Protein AF-A0A2W5Y8P9-F1 (afdb_monomer_lite)

Foldseek 3Di:
DDPVLVVLVVLLVVLVVLLVCLLCVLVVVVVVPVPDPCVPVSVVVNVVSNVVSLLSVLVSQLSVQLSVVVVVDPNVVSNVRSVVSSVVSCCVPPVVVVVVVVVVVD

Structure (mmCIF, N/CA/C/O backbone):
data_AF-A0A2W5Y8P9-F1
#
_entry.id   AF-A0A2W5Y8P9-F1
#
loop_
_atom_site.group_PDB
_atom_site.id
_atom_site.type_symbol
_atom_site.label_atom_id
_atom_site.label_alt_id
_atom_site.label_comp_id
_atom_site.label_asym_id
_atom_site.label_entity_id
_atom_site.label_seq_id
_atom_site.pdbx_PDB_ins_code
_atom_site.Cartn_x
_atom_site.Cartn_y
_atom_site.Cartn_z
_atom_site.occupancy
_atom_site.B_iso_or_equiv
_atom_site.auth_seq_id
_atom_site.auth_comp_id
_atom_site.auth_asym_id
_atom_site.auth_atom_id
_atom_site.pdbx_PDB_model_num
ATOM 1 N N . MET A 1 1 ? 23.010 6.049 -8.611 1.00 52.06 1 MET A N 1
ATOM 2 C CA . MET A 1 1 ? 21.710 5.882 -7.921 1.00 52.06 1 MET A CA 1
ATOM 3 C C . MET A 1 1 ? 20.807 7.057 -8.286 1.00 52.06 1 MET A C 1
ATOM 5 O O . MET A 1 1 ? 21.040 8.165 -7.822 1.00 52.06 1 MET A O 1
ATOM 9 N N . GLY A 1 2 ? 19.863 6.864 -9.213 1.00 62.59 2 GLY A N 1
ATOM 10 C CA . GLY A 1 2 ? 18.997 7.944 -9.707 1.00 62.59 2 GLY A CA 1
ATOM 11 C C . GLY A 1 2 ? 18.003 8.425 -8.645 1.00 62.59 2 GLY A C 1
ATOM 12 O O . GLY A 1 2 ? 17.569 7.638 -7.807 1.00 62.59 2 GLY A O 1
ATOM 13 N N . ARG A 1 3 ? 17.612 9.709 -8.691 1.00 68.88 3 ARG A N 1
ATOM 14 C CA . ARG A 1 3 ? 16.637 10.350 -7.772 1.00 68.88 3 ARG A CA 1
ATOM 15 C C . ARG A 1 3 ? 15.342 9.535 -7.586 1.00 68.88 3 ARG A C 1
ATOM 17 O O . ARG A 1 3 ? 14.737 9.594 -6.523 1.00 68.88 3 ARG A O 1
ATOM 24 N N . PHE A 1 4 ? 14.974 8.733 -8.586 1.00 69.88 4 PHE A N 1
ATOM 25 C CA . PHE A 1 4 ? 13.834 7.817 -8.562 1.00 69.88 4 PHE A CA 1
ATOM 26 C C . PHE A 1 4 ? 13.928 6.734 -7.472 1.00 69.88 4 PHE A C 1
ATOM 28 O O . PHE A 1 4 ? 12.963 6.517 -6.745 1.00 69.88 4 PHE A O 1
ATOM 35 N N . GLY A 1 5 ? 15.098 6.110 -7.287 1.00 67.31 5 GLY A N 1
ATOM 36 C CA . GLY A 1 5 ? 15.286 5.073 -6.263 1.00 67.31 5 GLY A CA 1
ATOM 37 C C . GLY A 1 5 ? 15.144 5.619 -4.839 1.00 67.31 5 GLY A C 1
ATOM 38 O O . GLY A 1 5 ? 14.519 4.989 -3.991 1.00 67.31 5 GLY A O 1
ATOM 39 N N . HIS A 1 6 ? 15.642 6.835 -4.590 1.00 71.81 6 HIS A N 1
ATOM 40 C CA . HIS A 1 6 ? 15.495 7.500 -3.291 1.00 71.81 6 HIS A CA 1
ATOM 41 C C . HIS A 1 6 ? 14.035 7.852 -2.978 1.00 71.81 6 HIS A C 1
ATOM 43 O O . HIS A 1 6 ? 13.591 7.664 -1.848 1.00 71.81 6 HIS A O 1
ATOM 49 N N . ALA A 1 7 ? 13.275 8.326 -3.973 1.00 72.31 7 ALA A N 1
ATOM 50 C CA . ALA A 1 7 ? 11.859 8.642 -3.798 1.00 72.31 7 ALA A CA 1
ATOM 51 C C . ALA A 1 7 ? 11.033 7.387 -3.472 1.00 72.31 7 ALA A C 1
ATOM 53 O O . ALA A 1 7 ? 10.209 7.414 -2.560 1.00 72.31 7 ALA A O 1
ATOM 54 N N . LEU A 1 8 ? 11.296 6.274 -4.168 1.00 71.12 8 LEU A N 1
ATOM 55 C CA . LEU A 1 8 ? 10.609 5.006 -3.923 1.00 71.12 8 LEU A CA 1
ATOM 56 C C . LEU A 1 8 ? 10.957 4.408 -2.555 1.00 71.12 8 LEU A C 1
ATOM 58 O O . LEU A 1 8 ? 10.072 3.907 -1.866 1.00 71.12 8 LEU A O 1
ATOM 62 N N . TYR A 1 9 ? 12.223 4.507 -2.138 1.00 72.88 9 TYR A N 1
ATOM 63 C CA . TYR A 1 9 ? 12.663 4.093 -0.805 1.00 72.88 9 TYR A CA 1
ATOM 64 C C . TYR A 1 9 ? 11.970 4.889 0.302 1.00 72.88 9 TYR A C 1
ATOM 66 O O . TYR A 1 9 ? 11.411 4.298 1.225 1.00 72.88 9 TYR A O 1
ATOM 74 N N . LEU A 1 10 ? 11.944 6.222 0.190 1.00 72.44 10 LEU A N 1
ATOM 75 C CA . LEU A 1 10 ? 11.257 7.073 1.162 1.00 72.44 10 LEU A CA 1
ATOM 76 C C . LEU A 1 10 ? 9.753 6.784 1.205 1.00 72.44 10 LEU A C 1
ATOM 78 O O . LEU A 1 10 ? 9.191 6.672 2.292 1.00 72.44 10 LEU A O 1
ATOM 82 N N . ALA A 1 11 ? 9.109 6.606 0.048 1.00 73.00 11 ALA A N 1
ATOM 83 C CA . ALA A 1 11 ? 7.697 6.238 -0.018 1.00 73.00 11 ALA A CA 1
ATOM 84 C C . ALA A 1 11 ? 7.429 4.884 0.660 1.00 73.00 11 ALA A C 1
ATOM 86 O O . ALA A 1 11 ? 6.511 4.781 1.472 1.00 73.00 11 ALA A O 1
ATOM 87 N N . ALA A 1 12 ? 8.253 3.865 0.387 1.00 74.88 12 ALA A N 1
ATOM 88 C CA . ALA A 1 12 ? 8.145 2.552 1.020 1.00 74.88 12 ALA A CA 1
ATOM 89 C C . ALA A 1 12 ? 8.317 2.634 2.547 1.00 74.88 12 ALA A C 1
ATOM 91 O O . ALA A 1 12 ? 7.496 2.088 3.283 1.00 74.88 12 ALA A O 1
ATOM 92 N N . MET A 1 13 ? 9.328 3.367 3.030 1.00 73.94 13 MET A N 1
ATOM 93 C CA . MET A 1 13 ? 9.556 3.564 4.467 1.00 73.94 13 MET A CA 1
ATOM 94 C C . MET A 1 13 ? 8.393 4.285 5.150 1.00 73.94 13 MET A C 1
ATOM 96 O O . MET A 1 13 ? 7.959 3.861 6.220 1.00 73.94 13 MET A O 1
ATOM 100 N N . LEU A 1 14 ? 7.872 5.359 4.549 1.00 74.94 14 LEU A N 1
ATOM 101 C CA . LEU A 1 14 ? 6.759 6.122 5.119 1.00 74.94 14 LEU A CA 1
ATOM 102 C C . LEU A 1 14 ? 5.479 5.288 5.184 1.00 74.94 14 LEU A C 1
ATOM 104 O O . LEU A 1 14 ? 4.786 5.308 6.201 1.00 74.94 14 LEU A O 1
ATOM 108 N N . LEU A 1 15 ? 5.185 4.509 4.141 1.00 73.69 15 LEU A N 1
ATOM 109 C CA . LEU A 1 15 ? 4.035 3.608 4.136 1.00 73.69 15 LEU A CA 1
ATOM 110 C C . LEU A 1 15 ? 4.185 2.461 5.146 1.00 73.69 15 LEU A C 1
ATOM 112 O O . LEU A 1 15 ? 3.208 2.101 5.808 1.00 73.69 15 LEU A O 1
ATOM 116 N N . ALA A 1 16 ? 5.393 1.915 5.314 1.00 74.56 16 ALA A N 1
ATOM 117 C CA . ALA A 1 16 ? 5.679 0.904 6.331 1.00 74.56 16 ALA A CA 1
ATOM 118 C C . ALA A 1 16 ? 5.538 1.466 7.759 1.00 74.56 16 ALA A C 1
ATOM 120 O O . ALA A 1 16 ? 4.956 0.815 8.634 1.00 74.56 16 ALA A O 1
ATOM 121 N N . ALA A 1 17 ? 6.001 2.697 7.992 1.00 70.44 17 ALA A N 1
ATOM 122 C CA . ALA A 1 17 ? 5.830 3.395 9.264 1.00 70.44 17 ALA A C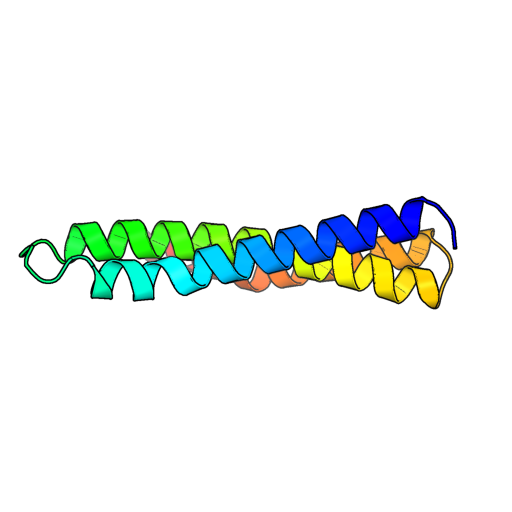A 1
ATOM 123 C C . ALA A 1 17 ? 4.347 3.673 9.557 1.00 70.44 17 ALA A C 1
ATOM 125 O O . ALA A 1 17 ? 3.866 3.371 10.651 1.00 70.44 17 ALA A O 1
ATOM 126 N N . ALA A 1 18 ? 3.598 4.163 8.563 1.00 71.25 18 ALA A N 1
ATOM 127 C CA . ALA A 1 18 ? 2.160 4.387 8.676 1.00 71.25 18 ALA A CA 1
ATOM 128 C C . ALA A 1 18 ? 1.413 3.079 8.977 1.00 71.25 18 ALA A C 1
ATOM 130 O O . ALA A 1 18 ? 0.644 3.013 9.929 1.00 71.25 18 ALA A O 1
ATOM 131 N N . THR A 1 19 ? 1.696 2.011 8.229 1.00 76.12 19 THR A N 1
ATOM 132 C CA . THR A 1 19 ? 1.171 0.660 8.481 1.00 76.12 19 THR A CA 1
ATOM 133 C C . THR A 1 19 ? 1.378 0.216 9.921 1.00 76.12 19 THR A C 1
ATOM 135 O O . THR A 1 19 ? 0.431 -0.211 10.580 1.00 76.12 19 THR A O 1
ATOM 138 N N . SER A 1 20 ? 2.612 0.336 10.414 1.00 72.62 20 SER A N 1
ATOM 139 C CA . SER A 1 20 ? 2.964 -0.087 11.767 1.00 72.62 20 SER A CA 1
ATOM 140 C C . SER A 1 20 ? 2.167 0.707 12.804 1.00 72.62 20 SER A C 1
ATOM 142 O O . SER A 1 20 ? 1.583 0.120 13.711 1.00 72.62 20 SER A O 1
ATOM 144 N N . GLY A 1 21 ? 2.052 2.029 12.628 1.00 68.19 21 GLY A N 1
ATOM 145 C CA . GLY A 1 21 ? 1.242 2.882 13.500 1.00 68.19 21 GLY A CA 1
ATOM 146 C C . GLY A 1 21 ? -0.248 2.521 13.491 1.00 68.19 21 GLY A C 1
ATOM 147 O O . GLY A 1 21 ? -0.860 2.410 14.554 1.00 68.19 21 GLY A O 1
ATOM 148 N N . LEU A 1 22 ? -0.830 2.277 12.311 1.00 65.50 22 LEU A N 1
ATOM 149 C CA . LEU A 1 22 ? -2.246 1.920 12.181 1.00 65.50 22 LEU A CA 1
ATOM 150 C C . LEU A 1 22 ? -2.567 0.523 12.742 1.00 65.50 22 LEU A C 1
ATOM 152 O O . LEU A 1 22 ? -3.637 0.345 13.325 1.00 65.50 22 LEU A O 1
ATOM 156 N N . LEU A 1 23 ? -1.652 -0.445 12.619 1.00 66.62 23 LEU A N 1
ATOM 157 C CA . LEU A 1 23 ? -1.820 -1.800 13.166 1.00 66.62 23 LEU A CA 1
ATOM 158 C C . LEU A 1 23 ? -1.610 -1.865 14.687 1.00 66.62 23 LEU A C 1
ATOM 160 O O . LEU A 1 23 ? -2.264 -2.663 15.356 1.00 66.62 23 LEU A O 1
ATOM 164 N N . ILE A 1 24 ? -0.743 -1.017 15.252 1.00 68.31 24 ILE A N 1
ATOM 165 C CA . ILE A 1 24 ? -0.512 -0.936 16.707 1.00 68.31 24 ILE A CA 1
ATOM 166 C C . ILE A 1 24 ? -1.630 -0.141 17.415 1.00 68.31 24 ILE A C 1
ATOM 168 O O . ILE A 1 24 ? -1.938 -0.398 18.583 1.00 68.31 24 ILE A O 1
ATOM 172 N N . GLY A 1 25 ? -2.284 0.782 16.698 1.00 60.56 25 GLY A N 1
ATOM 173 C CA . GLY A 1 25 ? -3.387 1.630 17.170 1.00 60.56 25 GLY A CA 1
ATOM 174 C C . GLY A 1 25 ? -4.460 0.939 18.031 1.00 60.56 25 GLY A C 1
ATOM 175 O O . GLY A 1 25 ? -4.701 1.408 19.147 1.00 60.56 25 GLY A O 1
ATOM 176 N N . PRO A 1 26 ? -5.090 -0.173 17.600 1.00 55.88 26 PRO A N 1
ATOM 177 C CA . PRO A 1 26 ? -6.142 -0.826 18.385 1.00 55.88 26 PRO A CA 1
ATOM 178 C C . PRO A 1 26 ? -5.652 -1.365 19.741 1.00 55.88 26 PRO A C 1
ATOM 180 O O . PRO A 1 26 ? -6.388 -1.292 20.726 1.00 55.88 26 PRO A O 1
ATOM 183 N N . GLY A 1 27 ? -4.400 -1.831 19.838 1.00 53.72 27 GLY A N 1
ATOM 184 C CA . GLY A 1 27 ? -3.817 -2.292 21.105 1.00 53.72 27 GLY A CA 1
ATOM 185 C C . GLY A 1 27 ? -3.527 -1.149 22.086 1.00 53.72 27 GLY A C 1
ATOM 186 O O . GLY A 1 27 ? -3.721 -1.300 23.293 1.00 53.72 27 GLY A O 1
ATOM 187 N N . ALA A 1 28 ? -3.116 0.016 21.576 1.00 55.31 28 ALA A N 1
ATOM 188 C CA . ALA A 1 28 ? -2.891 1.214 22.387 1.00 55.31 28 ALA A CA 1
ATOM 189 C C . ALA A 1 28 ? -4.210 1.838 22.873 1.00 55.31 28 ALA A C 1
ATOM 191 O O . ALA A 1 28 ? -4.315 2.235 24.035 1.00 55.31 28 ALA A O 1
ATOM 192 N N . TYR A 1 29 ? -5.241 1.855 22.021 1.00 53.25 29 TYR A N 1
ATOM 193 C CA . TYR A 1 29 ? -6.567 2.367 22.377 1.00 53.25 29 TYR A CA 1
ATOM 194 C C . TYR A 1 29 ? -7.195 1.563 23.527 1.00 53.25 29 TYR A C 1
ATOM 196 O O . TYR A 1 29 ? -7.796 2.134 24.437 1.00 53.25 29 TYR A O 1
ATOM 204 N N . HIS A 1 30 ? -6.959 0.247 23.548 1.00 50.19 30 HIS A N 1
ATOM 205 C CA . HIS A 1 30 ? -7.397 -0.632 24.632 1.00 50.19 30 HIS A CA 1
ATOM 206 C C . HIS A 1 30 ? -6.670 -0.365 25.964 1.00 50.19 30 HIS A C 1
ATOM 208 O O . HIS A 1 30 ? -7.247 -0.568 27.032 1.00 50.19 30 HIS A O 1
ATOM 214 N N . ARG A 1 31 ? -5.414 0.106 25.925 1.00 55.91 31 ARG A N 1
ATOM 215 C CA . ARG 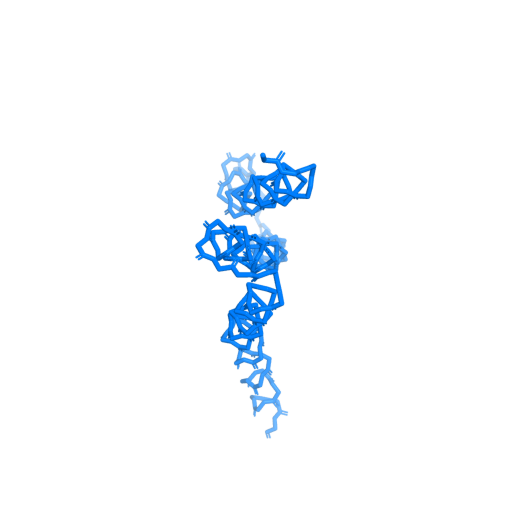A 1 31 ? -4.624 0.426 27.129 1.00 55.91 31 ARG A CA 1
ATOM 216 C C . ARG A 1 31 ? -4.957 1.795 27.731 1.00 55.91 31 ARG A C 1
ATOM 218 O O . ARG A 1 31 ? -4.810 1.955 28.936 1.00 55.91 31 ARG A O 1
ATOM 225 N N . LEU A 1 32 ? -5.433 2.756 26.934 1.00 55.72 32 LEU A N 1
ATOM 226 C CA . LEU A 1 32 ? -5.812 4.096 27.414 1.00 55.72 32 LEU A CA 1
ATOM 227 C C . LEU A 1 32 ? -7.273 4.212 27.881 1.00 55.72 32 LEU A C 1
ATOM 229 O O . LEU A 1 32 ? -7.576 5.081 28.694 1.00 55.72 32 LEU A O 1
ATOM 233 N N . ARG A 1 33 ? -8.188 3.354 27.405 1.00 52.59 33 ARG A N 1
ATOM 234 C CA . ARG A 1 33 ? -9.639 3.476 27.667 1.00 52.59 33 ARG A CA 1
ATOM 235 C C . ARG A 1 33 ? -10.176 2.503 28.721 1.00 52.59 33 ARG A C 1
ATOM 237 O O . ARG A 1 33 ? -11.321 2.059 28.640 1.00 52.59 33 ARG A O 1
ATOM 244 N N . PHE A 1 34 ? -9.360 2.211 29.732 1.00 46.44 34 PHE A N 1
ATOM 245 C CA . PHE A 1 34 ? -9.692 1.409 30.917 1.00 46.44 34 PHE A CA 1
ATOM 246 C C . PHE A 1 34 ? -10.787 2.082 31.787 1.00 46.44 34 PHE A C 1
ATOM 248 O O . PHE A 1 34 ? -10.506 2.497 32.906 1.00 46.44 34 PHE A O 1
ATOM 255 N N . ARG A 1 35 ? -12.023 2.252 31.270 1.00 54.19 35 ARG A N 1
ATOM 256 C CA . ARG A 1 35 ? -13.273 2.450 32.056 1.00 54.19 35 ARG A CA 1
ATOM 257 C C . ARG A 1 35 ? -14.588 2.639 31.284 1.00 54.19 35 ARG A C 1
ATOM 259 O O . ARG A 1 35 ? -15.597 2.909 31.929 1.00 54.19 35 ARG A O 1
ATOM 266 N N . SER A 1 36 ? -14.637 2.519 29.957 1.00 52.75 36 SER A N 1
ATOM 267 C CA . SER A 1 36 ? -15.897 2.727 29.220 1.00 52.75 36 SER A CA 1
ATOM 268 C C . SER A 1 36 ? -16.517 1.400 28.789 1.00 52.75 36 SER A C 1
ATOM 270 O O . SER A 1 36 ? -15.911 0.645 28.036 1.00 52.75 36 SER A O 1
ATOM 272 N N . HIS A 1 37 ? -17.738 1.149 29.259 1.00 56.78 37 HIS A N 1
ATOM 273 C CA . HIS A 1 37 ? -18.574 -0.041 29.050 1.00 56.78 37 HIS A CA 1
ATOM 274 C C . HIS A 1 37 ? -19.109 -0.174 27.603 1.00 56.78 37 HIS A C 1
ATOM 276 O O . HIS A 1 37 ? -20.215 -0.656 27.390 1.00 56.78 37 HIS A O 1
ATOM 282 N N . ASP A 1 38 ? -18.332 0.285 26.616 1.00 61.38 38 ASP A N 1
ATOM 283 C CA . ASP A 1 38 ? -18.749 0.516 25.227 1.00 61.38 38 ASP A CA 1
ATOM 284 C C . ASP A 1 38 ? -17.820 -0.245 24.261 1.00 61.38 38 ASP A C 1
ATOM 286 O O . ASP A 1 38 ? -17.049 0.308 23.461 1.00 61.38 38 ASP A O 1
ATOM 290 N N . LEU A 1 39 ? -17.822 -1.569 24.436 1.00 59.28 39 LEU A N 1
ATOM 291 C CA . LEU A 1 39 ? -16.955 -2.513 23.729 1.00 59.28 39 LEU A CA 1
ATOM 292 C C . LEU A 1 39 ? -17.186 -2.452 22.208 1.00 59.28 39 LEU A C 1
ATOM 294 O O . LEU A 1 39 ? -16.231 -2.466 21.432 1.00 59.28 39 LEU A O 1
ATOM 298 N N . GLU A 1 40 ? -18.443 -2.303 21.782 1.00 61.94 40 GLU A N 1
ATOM 299 C CA . GLU A 1 40 ? -18.844 -2.280 20.369 1.00 61.94 40 GLU A CA 1
ATOM 300 C C . GLU A 1 40 ? -18.244 -1.093 19.604 1.00 61.94 40 GLU A C 1
ATOM 302 O O . GLU A 1 40 ? -17.716 -1.260 18.501 1.00 61.94 40 GLU A O 1
ATOM 307 N N . HIS A 1 41 ? -18.234 0.098 20.209 1.00 64.25 41 HIS A N 1
ATOM 308 C CA . HIS A 1 41 ? -17.670 1.296 19.581 1.00 64.25 41 HIS A CA 1
ATOM 309 C C . HIS A 1 41 ? -16.146 1.199 19.421 1.00 64.25 41 HIS A C 1
ATOM 311 O O . HIS A 1 41 ? -15.578 1.626 18.412 1.00 64.25 41 HIS A O 1
ATOM 317 N N . THR A 1 42 ? -15.476 0.581 20.396 1.00 62.31 42 THR A N 1
ATOM 318 C CA . THR A 1 42 ? -14.022 0.371 20.374 1.00 62.31 42 THR A CA 1
ATOM 319 C C . THR A 1 42 ? -13.622 -0.649 19.302 1.00 62.31 42 THR A C 1
ATOM 321 O O . THR A 1 42 ? -12.657 -0.427 18.567 1.00 62.31 42 THR A O 1
ATOM 324 N N . ILE A 1 43 ? -14.400 -1.726 19.143 1.00 67.31 43 ILE A N 1
ATOM 325 C CA . ILE A 1 43 ? -14.195 -2.740 18.097 1.00 67.31 43 ILE A CA 1
ATOM 326 C C . ILE A 1 43 ? -14.404 -2.139 16.699 1.00 67.31 43 ILE A C 1
ATOM 328 O O . ILE A 1 43 ? -13.598 -2.386 15.802 1.00 67.31 43 ILE A O 1
ATOM 332 N N . ALA A 1 44 ? -15.430 -1.303 16.504 1.00 70.25 44 ALA A N 1
ATOM 333 C CA . ALA A 1 44 ? -15.704 -0.672 15.211 1.00 70.25 44 ALA A CA 1
ATOM 334 C C . ALA A 1 44 ? -14.574 0.274 14.755 1.00 70.25 44 ALA A C 1
ATOM 336 O O . ALA A 1 44 ? -14.185 0.270 13.581 1.00 70.25 44 ALA A O 1
ATOM 337 N N . ILE A 1 45 ? -14.012 1.059 15.679 1.00 68.94 45 ILE A N 1
ATOM 338 C CA . ILE A 1 45 ? -12.873 1.946 15.396 1.00 68.94 45 ILE A CA 1
ATOM 339 C C . ILE A 1 45 ? -11.609 1.122 15.124 1.00 68.94 45 ILE A C 1
ATOM 341 O O . ILE A 1 45 ? -10.926 1.372 14.130 1.00 68.94 45 ILE A O 1
ATOM 345 N N . GLY A 1 46 ? -11.335 0.098 15.938 1.00 67.75 46 GLY A N 1
ATOM 346 C CA . GLY A 1 46 ? -10.202 -0.806 15.732 1.00 67.75 46 GLY A CA 1
ATOM 347 C C . GLY A 1 46 ? -10.258 -1.522 14.381 1.00 67.75 46 GLY A C 1
ATOM 348 O O . GLY A 1 46 ? -9.250 -1.601 13.683 1.00 67.75 46 GLY A O 1
ATOM 349 N N . HIS A 1 47 ? -11.447 -1.954 13.955 1.00 68.56 47 HIS A N 1
ATOM 350 C CA . HIS A 1 47 ? -11.658 -2.568 12.646 1.00 68.56 47 HIS A CA 1
ATOM 351 C C . HIS A 1 47 ? -11.359 -1.596 11.494 1.00 68.56 47 HIS A C 1
ATOM 353 O O . HIS A 1 47 ? -10.665 -1.958 10.545 1.00 68.56 47 HIS A O 1
ATOM 359 N N . ARG A 1 48 ? -11.807 -0.336 11.588 1.00 70.19 48 ARG A N 1
ATOM 360 C CA . ARG A 1 48 ? -11.483 0.704 10.593 1.00 70.19 48 ARG A CA 1
ATOM 361 C C . ARG A 1 48 ? -9.986 1.015 10.537 1.00 70.19 48 ARG A C 1
ATOM 363 O O . ARG A 1 48 ? -9.443 1.135 9.440 1.00 70.19 48 ARG A O 1
ATOM 370 N N . MET A 1 49 ? -9.319 1.118 11.689 1.00 69.25 49 MET A N 1
ATOM 371 C CA . MET A 1 49 ? -7.867 1.336 11.754 1.00 69.25 49 MET A CA 1
ATOM 372 C C . MET A 1 49 ? -7.097 0.153 11.162 1.00 69.25 49 MET A C 1
ATOM 374 O O . MET A 1 49 ? -6.167 0.367 10.389 1.00 69.25 49 MET A O 1
ATOM 378 N N . ALA A 1 50 ? -7.527 -1.080 11.443 1.00 72.19 50 ALA A N 1
ATOM 379 C CA . ALA A 1 50 ? -6.940 -2.279 10.859 1.00 72.19 50 ALA A CA 1
ATOM 380 C C . ALA A 1 50 ? -7.083 -2.287 9.330 1.00 72.19 50 ALA A C 1
ATOM 382 O O . ALA A 1 50 ? -6.090 -2.487 8.638 1.00 72.19 50 ALA A O 1
ATOM 383 N N . ILE A 1 51 ? -8.276 -1.997 8.794 1.00 73.88 51 ILE A N 1
ATOM 384 C CA . ILE A 1 51 ? -8.512 -1.918 7.341 1.00 73.88 51 ILE A CA 1
ATOM 385 C C . ILE A 1 51 ? -7.619 -0.855 6.688 1.00 73.88 51 ILE A C 1
ATOM 387 O O . ILE A 1 51 ? -6.988 -1.123 5.666 1.00 73.88 51 ILE A O 1
ATOM 391 N N . ALA A 1 52 ? -7.539 0.342 7.274 1.00 72.75 52 ALA A N 1
ATOM 392 C CA . ALA A 1 52 ? -6.685 1.408 6.757 1.00 72.75 52 ALA A CA 1
ATOM 393 C C . ALA A 1 52 ? -5.188 1.042 6.840 1.00 72.75 52 ALA A C 1
ATOM 395 O O . ALA A 1 52 ? -4.432 1.330 5.910 1.00 72.75 52 ALA A O 1
ATOM 396 N N . GLY A 1 53 ? -4.763 0.353 7.905 1.00 73.75 53 GLY A N 1
ATOM 397 C CA . GLY A 1 53 ? -3.399 -0.161 8.055 1.00 73.75 53 GLY A CA 1
ATOM 398 C C . GLY A 1 53 ? -3.062 -1.230 7.018 1.00 73.75 53 GLY A C 1
ATOM 399 O O . GLY A 1 53 ? -2.021 -1.149 6.373 1.00 73.75 53 GLY A O 1
ATOM 400 N N . LEU A 1 54 ? -3.975 -2.175 6.787 1.00 76.31 54 LEU A N 1
ATOM 401 C CA . LEU A 1 54 ? -3.871 -3.191 5.738 1.00 76.31 54 LEU A CA 1
ATOM 402 C C . LEU A 1 54 ? -3.749 -2.549 4.349 1.00 76.31 54 LEU A C 1
ATOM 404 O O . LEU A 1 54 ? -2.888 -2.954 3.575 1.00 76.31 54 LEU A O 1
ATOM 408 N N . ALA A 1 55 ? -4.548 -1.521 4.044 1.00 76.12 55 ALA A N 1
ATOM 409 C CA . ALA A 1 55 ? -4.475 -0.814 2.762 1.00 76.12 55 ALA A CA 1
ATOM 410 C C . ALA A 1 55 ? -3.110 -0.139 2.556 1.00 76.12 55 ALA A C 1
ATOM 412 O O . ALA A 1 55 ? -2.486 -0.301 1.506 1.00 76.12 55 ALA A O 1
ATOM 413 N N . SER A 1 56 ? -2.620 0.567 3.580 1.00 75.88 56 SER A N 1
ATOM 414 C CA . SER A 1 56 ? -1.286 1.178 3.564 1.00 75.88 56 SER A CA 1
ATOM 415 C C . SER A 1 56 ? -0.180 0.130 3.379 1.00 75.88 56 SER A C 1
ATOM 417 O O . SER A 1 56 ? 0.770 0.353 2.626 1.00 75.88 56 SER A O 1
ATOM 419 N N . LEU A 1 57 ? -0.332 -1.049 3.994 1.00 75.69 57 LEU A N 1
ATOM 420 C CA . LEU A 1 57 ? 0.642 -2.137 3.928 1.00 75.69 57 LEU A CA 1
ATOM 421 C C . LEU A 1 57 ? 0.750 -2.723 2.520 1.00 75.69 57 LEU A C 1
ATOM 423 O O . LEU A 1 57 ? 1.861 -2.969 2.053 1.00 75.69 57 LEU A O 1
ATOM 427 N N . VAL A 1 58 ? -0.371 -2.887 1.809 1.00 75.69 58 VAL A N 1
ATOM 428 C CA . VAL A 1 58 ? -0.335 -3.362 0.416 1.00 75.69 58 VAL A CA 1
ATOM 429 C C . VAL A 1 58 ? 0.442 -2.393 -0.474 1.00 75.69 58 VAL A C 1
ATOM 431 O O . VAL A 1 58 ? 1.310 -2.811 -1.244 1.00 75.69 58 VAL A O 1
ATOM 434 N N . CYS A 1 59 ? 0.196 -1.090 -0.319 1.00 75.19 59 CYS A N 1
ATOM 435 C CA . CYS A 1 59 ? 0.959 -0.068 -1.027 1.00 75.19 59 CYS A CA 1
ATOM 436 C C . CYS A 1 59 ? 2.460 -0.117 -0.650 1.00 75.19 59 CYS A C 1
ATOM 438 O O . CYS A 1 59 ? 3.316 0.022 -1.526 1.00 75.19 59 CYS A O 1
ATOM 440 N N . ALA A 1 60 ? 2.794 -0.365 0.626 1.00 77.81 60 ALA A N 1
ATOM 441 C CA . ALA A 1 60 ? 4.176 -0.434 1.115 1.00 77.81 60 ALA A CA 1
ATOM 442 C C . ALA A 1 60 ? 4.947 -1.593 0.472 1.00 77.81 60 ALA A C 1
ATOM 444 O O . ALA A 1 60 ? 6.082 -1.424 0.016 1.00 77.81 60 ALA A O 1
ATOM 445 N N . ILE A 1 61 ? 4.308 -2.766 0.411 1.00 78.19 61 ILE A N 1
ATOM 446 C CA . ILE A 1 61 ? 4.853 -3.977 -0.207 1.00 78.19 61 ILE A CA 1
ATOM 447 C C . ILE A 1 61 ? 5.089 -3.735 -1.700 1.00 78.19 61 ILE A C 1
ATOM 449 O O . ILE A 1 61 ? 6.183 -4.007 -2.192 1.00 78.19 61 ILE A O 1
ATOM 453 N N . GLY A 1 62 ? 4.110 -3.158 -2.405 1.00 77.38 62 GLY A N 1
ATOM 454 C CA . GLY A 1 62 ? 4.238 -2.818 -3.825 1.00 77.38 62 GLY A CA 1
ATOM 455 C C . GLY A 1 62 ? 5.435 -1.902 -4.097 1.00 77.38 62 GLY A C 1
ATOM 456 O O . GLY A 1 62 ? 6.306 -2.254 -4.893 1.00 77.38 62 GLY A O 1
ATOM 457 N N . CYS A 1 63 ? 5.538 -0.774 -3.380 1.00 75.31 63 CYS A N 1
ATOM 458 C CA . CYS A 1 63 ? 6.678 0.146 -3.492 1.00 75.31 63 CYS A CA 1
ATOM 459 C C . CYS A 1 63 ? 8.021 -0.536 -3.190 1.00 75.31 63 CYS A C 1
ATOM 461 O O . CYS A 1 63 ? 8.996 -0.315 -3.910 1.00 75.31 63 CYS A O 1
ATOM 463 N N . SER A 1 64 ? 8.074 -1.389 -2.163 1.00 75.38 64 SER A N 1
ATOM 464 C CA . SER A 1 64 ? 9.294 -2.116 -1.786 1.00 75.38 64 SER A CA 1
ATOM 465 C C . SER A 1 64 ? 9.741 -3.095 -2.874 1.00 75.38 64 SER A C 1
ATOM 467 O O . SER A 1 64 ? 10.932 -3.185 -3.165 1.00 75.38 64 SER A O 1
ATOM 469 N N . ILE A 1 65 ? 8.799 -3.791 -3.518 1.00 78.25 65 ILE A N 1
ATOM 470 C CA . ILE A 1 65 ? 9.086 -4.736 -4.605 1.00 78.25 65 ILE A CA 1
ATOM 471 C C . ILE A 1 65 ? 9.564 -4.003 -5.857 1.00 78.25 65 ILE A C 1
ATOM 473 O O . ILE A 1 65 ? 10.570 -4.416 -6.430 1.00 78.25 65 ILE A O 1
ATOM 477 N N . VAL A 1 66 ? 8.911 -2.902 -6.263 1.00 75.25 66 VAL A N 1
ATOM 478 C CA . VAL A 1 66 ? 9.393 -2.090 -7.398 1.00 75.25 66 VAL A CA 1
ATOM 479 C C . VAL A 1 66 ? 10.806 -1.587 -7.121 1.00 75.25 66 VAL A C 1
ATOM 481 O O . VAL A 1 66 ? 11.659 -1.651 -8.004 1.00 75.25 66 VAL A O 1
ATOM 484 N N . LEU A 1 67 ? 11.083 -1.126 -5.897 1.00 75.00 67 LEU A N 1
ATOM 485 C CA . LEU A 1 67 ? 12.408 -0.643 -5.526 1.00 75.00 67 LEU A CA 1
ATOM 486 C C . LEU A 1 67 ? 13.449 -1.763 -5.607 1.00 75.00 67 LEU A C 1
ATOM 488 O O . LEU A 1 67 ? 14.467 -1.591 -6.273 1.00 75.00 67 LEU A O 1
ATOM 492 N N . ALA A 1 68 ? 13.188 -2.906 -4.969 1.00 75.50 68 ALA A N 1
ATOM 493 C CA . ALA A 1 68 ? 14.091 -4.051 -4.985 1.00 75.50 68 ALA A CA 1
ATOM 494 C C . ALA A 1 68 ? 14.342 -4.539 -6.418 1.00 75.50 68 ALA A C 1
ATOM 496 O O . ALA A 1 68 ? 15.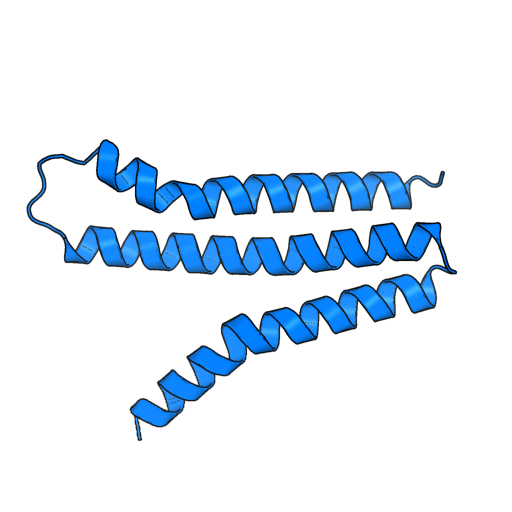487 -4.709 -6.826 1.00 75.50 68 ALA A O 1
ATOM 497 N N . ALA A 1 69 ? 13.285 -4.672 -7.222 1.00 75.88 69 ALA A N 1
ATOM 498 C CA . ALA A 1 69 ? 13.399 -5.063 -8.618 1.00 75.88 69 ALA A CA 1
ATOM 499 C C . ALA A 1 69 ? 14.176 -4.023 -9.441 1.00 75.88 69 ALA A C 1
ATOM 501 O O . ALA A 1 69 ? 15.023 -4.397 -10.242 1.00 75.88 69 ALA A O 1
ATOM 502 N N . SER A 1 70 ? 13.986 -2.721 -9.204 1.00 75.69 70 SER A N 1
ATOM 503 C CA . SER A 1 70 ? 14.719 -1.663 -9.920 1.00 75.69 70 SER A CA 1
ATOM 504 C C . SER A 1 70 ? 16.234 -1.670 -9.673 1.00 75.69 70 SER A C 1
ATOM 506 O O . SER A 1 70 ? 16.977 -1.074 -10.450 1.00 75.69 70 SER A O 1
ATOM 508 N N . MET A 1 71 ? 16.695 -2.349 -8.614 1.00 75.44 71 MET A N 1
ATOM 509 C CA . MET A 1 71 ? 18.121 -2.567 -8.342 1.00 75.44 71 MET A CA 1
ATOM 510 C C . MET A 1 71 ? 18.693 -3.764 -9.112 1.00 75.44 71 MET A C 1
ATOM 512 O O . MET A 1 71 ? 19.900 -3.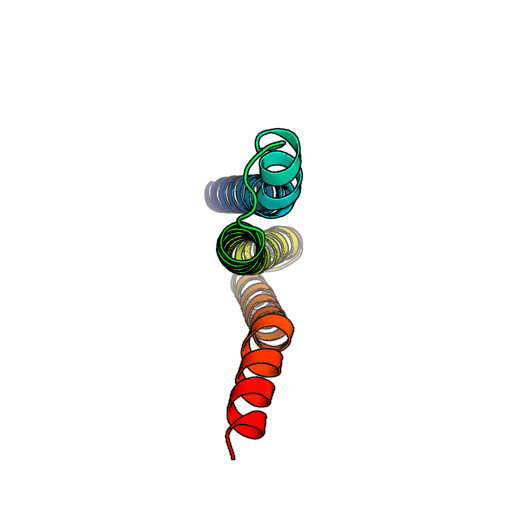819 -9.326 1.00 75.44 71 MET A O 1
ATOM 516 N N . LEU A 1 72 ? 17.849 -4.721 -9.515 1.00 77.12 72 LEU A N 1
ATOM 517 C CA . LEU A 1 72 ? 18.262 -5.968 -10.169 1.00 77.12 72 LEU A CA 1
ATOM 518 C C . LEU A 1 72 ? 17.991 -5.972 -11.683 1.00 77.12 72 LEU A C 1
ATOM 520 O O . LEU A 1 72 ? 18.699 -6.652 -12.422 1.00 77.12 72 LEU A O 1
ATOM 524 N N . ILE A 1 73 ? 16.969 -5.250 -12.152 1.00 77.62 73 ILE A N 1
ATOM 525 C CA . ILE A 1 73 ? 16.477 -5.287 -13.538 1.00 77.62 73 ILE A CA 1
ATOM 526 C C . ILE A 1 73 ? 16.116 -3.890 -14.076 1.00 77.62 73 ILE A C 1
ATOM 528 O O . ILE A 1 73 ? 16.087 -2.894 -13.351 1.00 77.62 73 ILE A O 1
ATOM 532 N N . SER A 1 74 ? 15.835 -3.806 -15.382 1.00 75.75 74 SER A N 1
ATOM 533 C CA . SER A 1 74 ? 15.386 -2.574 -16.043 1.00 75.75 74 SER A CA 1
ATOM 534 C C . SER A 1 74 ? 14.033 -2.075 -15.500 1.00 75.75 74 SER A C 1
ATOM 536 O O . SER A 1 74 ? 13.240 -2.828 -14.935 1.00 75.75 74 SER A O 1
ATOM 538 N N . HIS A 1 75 ? 13.756 -0.773 -15.650 1.00 72.94 75 HIS A N 1
ATOM 539 C CA . HIS A 1 75 ? 12.650 -0.105 -14.944 1.00 72.94 75 HIS A CA 1
ATOM 540 C C . HIS A 1 75 ? 11.257 -0.637 -15.323 1.00 72.94 75 HIS A C 1
ATOM 542 O O . HIS A 1 75 ? 10.391 -0.745 -14.459 1.00 72.94 75 HIS A O 1
ATOM 548 N N . GLY A 1 76 ? 11.041 -1.001 -16.591 1.00 79.19 76 GLY A N 1
ATOM 549 C CA . GLY A 1 76 ? 9.762 -1.540 -17.072 1.00 79.19 76 GLY A CA 1
ATOM 550 C C . GLY A 1 76 ? 9.303 -2.799 -16.318 1.00 79.19 76 GLY A C 1
ATOM 551 O O . GLY A 1 76 ? 8.247 -2.769 -15.682 1.00 79.19 76 GLY A O 1
ATOM 552 N N . PRO A 1 77 ? 10.083 -3.896 -16.327 1.00 75.62 77 PRO A N 1
ATOM 553 C CA . PRO A 1 77 ? 9.707 -5.121 -15.622 1.00 75.62 77 PRO A CA 1
ATOM 554 C C . PRO A 1 77 ? 9.683 -4.966 -14.091 1.00 75.62 77 PRO A C 1
ATOM 556 O O . PRO A 1 77 ? 8.889 -5.636 -13.434 1.00 75.62 77 PRO A O 1
ATOM 559 N N . ALA A 1 78 ? 10.463 -4.044 -13.512 1.00 72.75 78 ALA A N 1
ATOM 560 C CA . ALA A 1 78 ? 10.391 -3.741 -12.079 1.00 72.75 78 ALA A CA 1
ATOM 561 C C . ALA A 1 78 ? 9.020 -3.181 -11.655 1.00 72.75 78 ALA A C 1
ATOM 563 O O . ALA A 1 78 ? 8.452 -3.612 -10.650 1.00 72.75 78 ALA A O 1
ATOM 564 N N . VAL A 1 79 ? 8.461 -2.254 -12.442 1.00 76.94 79 VAL A N 1
ATOM 565 C CA . VAL A 1 79 ? 7.120 -1.697 -12.198 1.00 76.94 79 VAL A CA 1
ATOM 566 C C . VAL A 1 79 ? 6.047 -2.770 -12.365 1.00 76.94 79 VAL A C 1
ATOM 568 O O . VAL A 1 79 ? 5.133 -2.848 -11.545 1.00 76.94 79 VAL A O 1
ATOM 571 N N . LEU A 1 80 ? 6.181 -3.631 -13.378 1.00 78.81 80 LEU A N 1
ATOM 572 C CA . LEU A 1 80 ? 5.239 -4.724 -13.613 1.00 78.81 80 LEU A CA 1
ATOM 573 C C . LEU A 1 80 ? 5.179 -5.686 -12.418 1.00 78.81 80 LEU A C 1
ATOM 575 O O . LEU A 1 80 ? 4.090 -6.013 -11.956 1.00 78.81 80 LEU A O 1
ATOM 579 N N . LEU A 1 81 ? 6.332 -6.089 -11.873 1.00 74.94 81 LEU A N 1
ATOM 580 C CA . LEU A 1 81 ? 6.392 -6.973 -10.705 1.00 74.94 81 LEU A CA 1
ATOM 581 C C . LEU A 1 81 ? 5.718 -6.359 -9.476 1.00 74.94 81 LEU A C 1
ATOM 583 O O . LEU A 1 81 ? 4.941 -7.034 -8.800 1.00 74.94 81 LEU A O 1
ATOM 587 N N . GLY A 1 82 ? 5.970 -5.079 -9.198 1.00 74.50 82 GLY A N 1
ATOM 588 C CA . GLY A 1 82 ? 5.315 -4.405 -8.080 1.00 74.50 82 GLY A CA 1
ATOM 589 C C . GLY A 1 82 ? 3.812 -4.226 -8.280 1.00 74.50 82 GLY A C 1
ATOM 590 O O . GLY A 1 82 ? 3.058 -4.406 -7.328 1.00 74.50 82 GLY A O 1
ATOM 591 N N . ALA A 1 83 ? 3.360 -3.948 -9.507 1.00 78.19 83 ALA A N 1
ATOM 592 C CA . ALA A 1 83 ? 1.938 -3.870 -9.832 1.00 78.19 83 ALA A CA 1
ATOM 593 C C . ALA A 1 83 ? 1.235 -5.228 -9.664 1.00 78.19 83 ALA A C 1
ATOM 595 O O . ALA A 1 83 ? 0.148 -5.290 -9.091 1.00 78.19 83 ALA A O 1
ATOM 596 N N . VAL A 1 84 ? 1.871 -6.321 -10.099 1.00 80.94 84 VAL A N 1
ATOM 597 C CA . VAL A 1 84 ? 1.351 -7.687 -9.926 1.00 80.94 84 VAL A CA 1
ATOM 598 C C . VAL A 1 84 ? 1.285 -8.062 -8.449 1.00 80.94 84 VAL A C 1
ATOM 600 O O . VAL A 1 84 ? 0.257 -8.558 -7.992 1.00 80.94 84 VAL A O 1
ATOM 603 N N . ALA A 1 85 ? 2.339 -7.788 -7.679 1.00 75.94 85 ALA A N 1
ATOM 604 C CA . ALA A 1 85 ? 2.349 -8.066 -6.247 1.00 75.94 85 ALA A CA 1
ATOM 605 C C . ALA A 1 85 ? 1.297 -7.239 -5.492 1.00 75.94 85 ALA A C 1
ATOM 607 O O . ALA A 1 85 ? 0.578 -7.780 -4.653 1.00 75.94 85 ALA A O 1
ATOM 608 N N . PHE A 1 86 ? 1.157 -5.954 -5.831 1.00 79.75 86 PHE A N 1
ATOM 609 C CA . PHE A 1 86 ? 0.111 -5.086 -5.297 1.00 79.75 86 PHE A CA 1
ATOM 610 C C . PHE A 1 86 ? -1.282 -5.660 -5.581 1.00 79.75 86 PHE A C 1
ATOM 612 O O . PHE A 1 86 ? -2.067 -5.861 -4.657 1.00 79.75 86 PHE A O 1
ATOM 619 N N . ALA A 1 87 ? -1.565 -6.006 -6.840 1.00 78.19 87 ALA A N 1
ATOM 620 C CA . ALA A 1 87 ? -2.842 -6.587 -7.238 1.00 78.19 87 ALA A CA 1
ATOM 621 C C . ALA A 1 87 ? -3.118 -7.921 -6.527 1.00 78.19 87 ALA A C 1
ATOM 623 O O . ALA A 1 87 ? -4.234 -8.151 -6.057 1.00 78.19 87 ALA A O 1
ATOM 624 N N . PHE A 1 88 ? -2.107 -8.781 -6.397 1.00 77.50 88 PHE A N 1
ATOM 625 C CA . PHE A 1 88 ? -2.222 -10.069 -5.718 1.00 77.50 88 PHE A CA 1
ATOM 626 C C . PHE A 1 88 ? -2.581 -9.902 -4.237 1.00 77.50 88 PHE A C 1
ATOM 628 O O . PHE A 1 88 ? -3.565 -10.476 -3.769 1.00 77.50 88 PHE A O 1
ATOM 635 N N . VAL A 1 89 ? -1.835 -9.067 -3.509 1.00 75.88 89 VAL A N 1
ATOM 636 C CA . VAL A 1 89 ? -2.069 -8.836 -2.078 1.00 75.88 89 VAL A CA 1
ATOM 637 C C . VAL A 1 89 ? -3.401 -8.111 -1.852 1.00 75.88 89 VAL A C 1
ATOM 639 O O . VAL A 1 89 ? -4.176 -8.525 -0.989 1.00 75.88 89 VAL A O 1
ATOM 642 N N . SER A 1 90 ? -3.736 -7.099 -2.664 1.00 77.12 90 SER A N 1
ATOM 643 C CA . SER A 1 90 ? -5.052 -6.443 -2.618 1.00 77.12 90 SER A CA 1
ATOM 644 C C . SER A 1 90 ? -6.192 -7.433 -2.851 1.00 77.12 90 SER A C 1
ATOM 646 O O . SER A 1 90 ? -7.211 -7.373 -2.164 1.00 77.12 90 SER A O 1
ATOM 648 N N . THR A 1 91 ? -6.031 -8.374 -3.781 1.00 75.75 91 THR A N 1
ATOM 649 C CA . THR A 1 91 ? -7.050 -9.395 -4.052 1.00 75.75 91 THR A CA 1
ATOM 650 C C . THR A 1 91 ? -7.224 -10.323 -2.854 1.00 75.75 91 THR A C 1
ATOM 652 O O . THR A 1 91 ? -8.343 -10.549 -2.389 1.00 75.75 91 THR A O 1
ATOM 655 N N . LEU A 1 92 ? -6.118 -10.811 -2.298 1.00 74.81 92 LEU A N 1
ATOM 656 C CA . LEU A 1 92 ? -6.149 -11.728 -1.166 1.00 74.81 92 LEU A CA 1
ATOM 657 C C . LEU A 1 92 ? -6.793 -11.090 0.076 1.00 74.81 92 LEU A C 1
ATOM 659 O O . LEU A 1 92 ? -7.539 -11.751 0.796 1.00 74.81 92 LEU A O 1
ATOM 663 N N . TRP A 1 93 ? -6.510 -9.810 0.326 1.00 70.75 93 TRP A N 1
ATOM 664 C CA . TRP A 1 93 ? -6.909 -9.130 1.560 1.00 70.75 93 TRP A CA 1
ATOM 665 C C . TRP A 1 93 ? -8.200 -8.327 1.468 1.00 70.75 93 TRP A C 1
ATOM 667 O O . TRP A 1 93 ? -8.845 -8.146 2.493 1.00 70.75 93 TRP A O 1
ATOM 677 N N . PHE A 1 94 ? -8.596 -7.846 0.289 1.00 74.00 94 PHE A N 1
ATOM 678 C CA . PHE A 1 94 ? -9.818 -7.051 0.124 1.00 74.00 94 PHE A CA 1
ATOM 679 C C . PHE A 1 94 ? -10.869 -7.780 -0.702 1.00 74.00 94 PHE A C 1
ATOM 681 O O . PHE A 1 94 ? -12.021 -7.863 -0.282 1.00 74.00 94 PHE A O 1
ATOM 688 N N . VAL A 1 95 ? -10.491 -8.358 -1.844 1.00 74.69 95 VAL A N 1
ATOM 689 C CA . VAL A 1 95 ? -11.462 -9.007 -2.739 1.00 74.69 95 VAL A CA 1
ATOM 690 C C . VAL A 1 95 ? -12.046 -10.260 -2.094 1.00 74.69 95 VAL A C 1
ATOM 69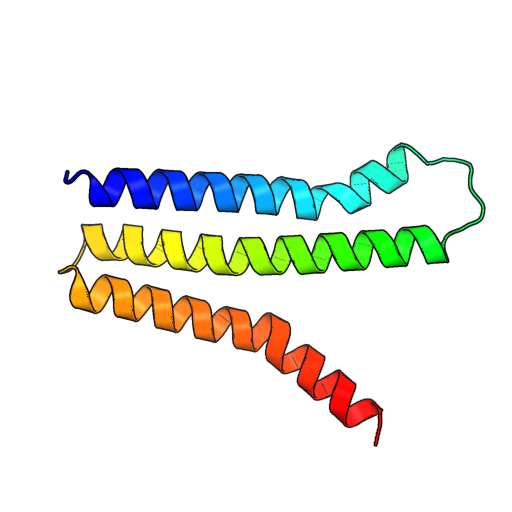2 O O . VAL A 1 95 ? -13.262 -10.425 -2.103 1.00 74.69 95 VAL A O 1
ATOM 695 N N . LEU A 1 96 ? -11.223 -11.103 -1.462 1.00 74.25 96 LEU A N 1
ATOM 696 C CA . LEU A 1 96 ? -11.701 -12.310 -0.780 1.00 74.25 96 LEU A CA 1
ATOM 697 C C . LEU A 1 96 ? -12.727 -12.019 0.341 1.00 74.25 96 LEU A C 1
ATOM 699 O O . LEU A 1 96 ? -13.809 -12.613 0.319 1.00 74.25 96 LEU A O 1
ATOM 703 N N . PRO A 1 97 ? -12.456 -11.124 1.315 1.00 72.56 97 PRO A N 1
ATOM 704 C CA . PRO A 1 97 ? -13.428 -10.822 2.365 1.00 72.56 97 PRO A CA 1
ATOM 705 C C . PRO A 1 97 ? -14.654 -10.055 1.862 1.00 72.56 97 PRO A C 1
ATOM 707 O O . PRO A 1 97 ? -15.752 -10.305 2.357 1.00 72.56 97 PRO A O 1
ATOM 710 N N . ILE A 1 98 ? -14.516 -9.170 0.866 1.00 76.19 98 ILE A N 1
ATOM 711 C CA . ILE A 1 98 ? -15.673 -8.485 0.265 1.00 76.19 98 ILE A CA 1
ATOM 712 C C . ILE A 1 98 ? -16.562 -9.489 -0.474 1.00 76.19 98 ILE A C 1
ATOM 714 O O . ILE A 1 98 ? -17.777 -9.467 -0.291 1.00 76.19 98 ILE A O 1
ATOM 718 N N . ALA A 1 99 ? -15.976 -10.403 -1.252 1.00 73.88 99 ALA A N 1
ATOM 719 C CA . ALA A 1 99 ? -16.715 -11.446 -1.958 1.00 73.88 99 ALA A CA 1
ATOM 720 C C . ALA A 1 99 ? -17.465 -12.370 -0.988 1.00 73.88 99 ALA A C 1
ATOM 722 O O . ALA A 1 99 ? -18.630 -12.679 -1.226 1.00 73.88 99 ALA A O 1
ATOM 723 N N . ARG A 1 100 ? -16.844 -12.751 0.140 1.00 73.56 100 ARG A N 1
ATOM 724 C CA . ARG A 1 100 ? -17.531 -13.492 1.213 1.00 73.56 100 ARG A CA 1
ATOM 725 C C . ARG A 1 100 ? -18.697 -12.694 1.796 1.00 73.56 100 ARG A C 1
ATOM 727 O O . ARG A 1 100 ? -19.809 -13.199 1.842 1.00 73.56 100 ARG A O 1
ATOM 734 N N . ARG A 1 101 ? -18.484 -11.415 2.126 1.00 73.75 101 ARG A N 1
ATOM 735 C CA . ARG A 1 101 ? -19.535 -10.541 2.673 1.00 73.75 101 ARG A CA 1
ATOM 736 C C . ARG A 1 101 ? -20.709 -10.319 1.715 1.00 73.75 101 ARG A C 1
ATOM 738 O O . ARG A 1 101 ? -21.825 -10.110 2.177 1.00 73.75 101 ARG A O 1
ATOM 745 N N . LEU A 1 102 ? -20.466 -10.305 0.404 1.00 73.44 102 LEU A N 1
ATOM 746 C CA . LEU A 1 102 ? -21.523 -10.211 -0.607 1.00 73.44 102 LEU A CA 1
ATOM 747 C C . LEU A 1 102 ? -22.308 -11.523 -0.728 1.00 73.44 102 LEU A C 1
ATOM 749 O O . LEU A 1 102 ? -23.513 -11.472 -0.940 1.00 73.44 102 LEU A O 1
ATOM 753 N N . ARG A 1 103 ? -21.641 -12.669 -0.548 1.00 75.62 103 ARG A N 1
ATOM 754 C CA . ARG 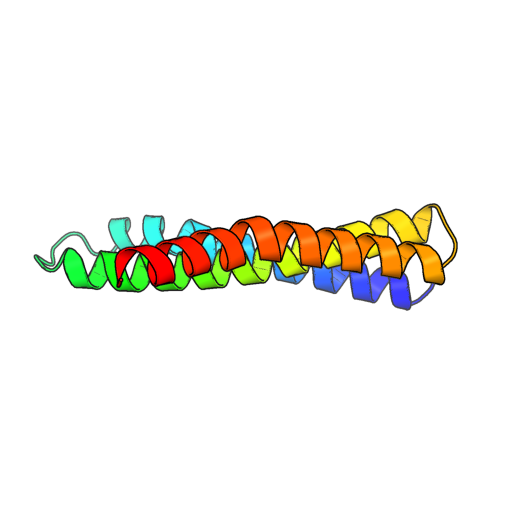A 1 103 ? -22.249 -14.003 -0.622 1.00 75.62 103 ARG A CA 1
ATOM 755 C C . ARG A 1 103 ? -23.044 -14.383 0.627 1.00 75.62 103 ARG A C 1
ATOM 757 O O . ARG A 1 103 ? -24.039 -15.074 0.502 1.00 75.62 103 ARG A O 1
ATOM 764 N N . ASP A 1 104 ? -22.651 -13.887 1.799 1.00 73.25 104 ASP A N 1
ATOM 765 C CA . ASP A 1 104 ? -23.387 -14.093 3.059 1.00 73.25 104 ASP A CA 1
ATOM 766 C C . ASP A 1 104 ? -24.685 -13.262 3.148 1.00 73.25 104 ASP A C 1
ATOM 768 O O . ASP A 1 104 ? -25.458 -13.408 4.091 1.00 73.25 104 ASP A O 1
ATOM 772 N N . ARG A 1 105 ? -24.917 -12.340 2.203 1.00 58.88 105 ARG A N 1
ATOM 773 C CA . ARG A 1 105 ? -26.125 -11.495 2.140 1.00 58.88 105 ARG A CA 1
ATOM 774 C C . ARG A 1 105 ? -27.193 -11.999 1.164 1.00 58.88 105 ARG A C 1
ATOM 776 O O . ARG A 1 105 ? -28.234 -11.354 1.056 1.00 58.88 105 ARG A O 1
ATOM 783 N N . THR A 1 106 ? -26.922 -13.096 0.462 1.00 53.28 106 THR A N 1
ATOM 784 C CA . THR A 1 106 ? -27.847 -13.821 -0.428 1.00 53.28 106 THR A CA 1
ATOM 785 C C . THR A 1 106 ? -28.234 -15.139 0.204 1.00 53.28 106 THR A C 1
ATOM 787 O O . THR A 1 106 ? -29.438 -15.460 0.170 1.00 53.28 106 THR A O 1
#

Sequence (106 aa):
MGRFGHALYLAAMLLAAATSGLLIGPGAYHRLRFRSHDLEHTIAIGHRMAIAGLASLVCAIGCSIVLAASMLISHGPAVLLGAVAFAFVSTLWFVLPIARRLRDRT

Secondary structure (DSSP, 8-state):
--HHHHHHHHHHHHHHHHHHHHHHHHHHHHHH-TT-S-HHHHHHHHHHHHHHHHHHHHHHHHHHHHHHHHHHS-HHHHHHHHHHHHHHHHIIIIIHHHHHHHHTT-

Radius of gyration: 17.69 Å; chains: 1; bounding box: 50×24×49 Å

pLDDT: mean 70.29, std 7.97, range [46.44, 80.94]

=== Feature glossary ===
The record interleaves many kinds of information about one protein. Here is each kind framed as the question it answers.

Q: What does the local fold look like, residue by residue?
A: The Foldseek 3Di string encodes local tertiary geometry as a 20-letter alphabet — one character per residue — derived from the relative positions of nearby Cα atoms. Unlike the amino-acid sequence, 3Di is a direct function of the 3D structure, so two proteins with the same fold have similar 3Di strings even at low sequence identity.

Q: Which residues are in helices, strands, or loops?
A: The SS8 string is DSSP's per-residue secondary-structure call. α-helix (H) means an i→i+4 H-bond ladder; β-strand (E) means the residue participates in a β-sheet; 3₁₀ (G) and π (I) are tighter and wider helices; T/S are turns/bends; '-' is loop.

Q: How big and how compact is the whole molecule?
A: Radius of gyration (Rg) is the root-mean-square distance of Cα atoms from their centroid — a single number for overall size and compactness. A globular domain of N residues has Rg ≈ 2.2·N^0.38 Å; an extended or disordered chain has a much larger Rg. The Cα contact count is the number of residue pairs whose Cα atoms are within 8 Å and are more than four positions apart in sequence — a standard proxy for tertiary packing density. The bounding box is the smallest axis-aligned box enclosing all Cα atoms.

Q: Where is each backbone atom in 3D?
A: Structure coordinates are given as an mmCIF _atom_site loop: one row per atom with element, residue name, chain id, sequence number, and x/y/z position in Å. Only the four main-chain atoms per residue are included here; side chains are omitted to keep the record compact.

Q: What is the amino-acid chain?
A: Primary structure: the covalent order of the twenty standard amino acids along the backbone. Two proteins with the same sequence will (almost always) fold to the same structure; two with 30% identity often share a fold but not the details.

Q: What if only a Cα trace is available?
A: Three-state secondary structure (P-SEA) collapses the eight DSSP classes into helix (a), strand (b), and coil (c). P-SEA assigns these from Cα geometry alone — distances and angles — without requiring backbone oxygens, so it works on any Cα trace.

Q: What family and function is it annotated with?
A: Database cross-references. InterPro integrates a dozen domain/family signature databases into unified entries with residue-range hits. GO terms attach function/process/location labels with evidence codes. CATH codes position the fold in a four-level structural taxonomy. Organism is the NCBI-taxonomy species name.

Q: How confident is the AlphaFold model at each residue?
A: pLDDT is the predicted lDDT-Cα score: AlphaFold's confidence that the local environment of each residue (all inter-atomic distances within 15 Å) is correctly placed. It is a per-residue number between 0 and 100, with higher meaning more reliable.

Q: How mobile is each atom in the crystal?
A: B-factor (Debye–Waller factor) reflects atomic displacement in the crystal lattice. It is an experimental observable (units Å²), not a prediction; low values mean the atom is pinned down, high values mean it moves or is heterogeneous across the crystal.

Q: Which residues are buried vs exposed?
A: SASA measures how much of the protein is reachable by solvent. It is computed by rolling a water-sized probe over the atomic surface and summing the exposed area (Å²). Per-residue SASA distinguishes core (buried, low SASA) from surface (exposed, high SASA) residues; total SASA is a whole-molecule size measure.

Q: What do the diagnostic plots show?
A: Plot images: a contact map (which residues are close in 3D, as an N×N binary image), a Ramachandran scatter (backbone torsion angles, revealing secondary-structure composition at a glance), and — for AlphaFold structures — a PAE heatmap (pairwise prediction confidence).

Q: What known structures does this most resemble?
A: The Foldseek neighbor list gives the closest experimentally determined structures in the PDB, ranked by structural alignment. TM-score near 1 means near-identical fold; near 0.3 means only rough topology match. This is how one finds what a novel AlphaFold prediction most resembles in the solved-structure universe.

Q: Are the domains correctly placed relative to each other?
A: Predicted aligned error is AlphaFold's pairwise confidence. Unlike pLDDT (per-residue), PAE is per-residue-pair and captures whether two parts of the structure are correctly placed relative to each other. Units are ångströms of expected positional error.

Q: What do the rendered images show?
A: Structure images are PyMOL renders from six orthogonal camera directions. Cartoon representation draws helices as coils and strands as arrows; sticks shows the backbone as bonds; surface shows the solvent-excluded envelope. Rainbow coloring maps sequence position to hue (blue→red, N→C); chain coloring assigns a distinct color per polypeptide.

Q: What are the backbone torsion angles?
A: φ (phi) and ψ (psi) are the two rotatable backbone dihedrals per residue: φ is the C(i-1)–N–Cα–C torsion, ψ is the N–Cα–C–N(i+1) torsion, both in degrees on (−180°, 180°]. α-helical residues cluster near (−60°, −45°); β-strand residues near (−120°, +130°). A Ramachandran plot is simply a scatter of (φ, ψ) for every residue.